Protein AF-A0A1W9IYL8-F1 (afdb_monomer_lite)

pLDDT: mean 90.84, std 8.12, range [54.75, 98.0]

Sequence (76 aa):
MVPTPPPGFDDLPVDEQIDFVQSLWDRIAATSEQVPVPEWHHDIIRERLAAYTANPGVGRSWTDVRADIARKLRER

Radius of gyration: 20.6 Å; chains: 1; bounding box: 40×21×50 Å

Structure (mmCIF, N/CA/C/O backbone):
data_AF-A0A1W9IYL8-F1
#
_entry.id   AF-A0A1W9IYL8-F1
#
loop_
_atom_site.group_PDB
_atom_site.id
_atom_site.type_symbol
_atom_site.label_atom_id
_atom_site.label_alt_id
_atom_site.label_comp_id
_atom_site.label_asym_id
_atom_site.label_entity_id
_atom_site.label_seq_id
_atom_site.pdbx_PDB_ins_code
_atom_site.Cartn_x
_atom_site.Cartn_y
_atom_site.Cartn_z
_atom_site.occupancy
_atom_site.B_iso_or_equiv
_atom_site.auth_seq_id
_atom_site.auth_comp_id
_atom_site.auth_asym_id
_atom_site.auth_atom_id
_atom_site.pdbx_PDB_model_num
ATOM 1 N N . MET A 1 1 ? -2.971 -13.516 -28.394 1.00 54.75 1 MET A N 1
ATOM 2 C CA . MET A 1 1 ? -2.108 -13.525 -27.196 1.00 54.75 1 MET A CA 1
ATOM 3 C C . MET A 1 1 ? -1.017 -12.501 -27.429 1.00 54.75 1 MET A C 1
ATOM 5 O O . MET A 1 1 ? -0.352 -12.607 -28.451 1.00 54.75 1 MET A O 1
ATOM 9 N N . VAL A 1 2 ? -0.890 -11.488 -26.571 1.00 63.66 2 VAL A N 1
ATOM 10 C CA . VAL A 1 2 ? 0.282 -10.602 -26.620 1.00 63.66 2 VAL A CA 1
ATOM 11 C C . VAL A 1 2 ? 1.470 -11.431 -26.115 1.00 63.66 2 VAL A C 1
ATOM 13 O O . VAL A 1 2 ? 1.311 -12.090 -25.083 1.00 63.66 2 VAL A O 1
ATOM 16 N N . PRO A 1 3 ? 2.605 -11.493 -26.834 1.00 70.31 3 PRO A N 1
ATOM 17 C CA . PRO A 1 3 ? 3.792 -12.158 -26.313 1.00 70.31 3 PRO A CA 1
ATOM 18 C C . PRO A 1 3 ? 4.157 -11.528 -24.967 1.00 70.31 3 PRO A C 1
ATOM 20 O O . PRO A 1 3 ? 4.171 -10.306 -24.825 1.00 70.31 3 PRO A O 1
ATOM 23 N N . THR A 1 4 ? 4.341 -12.383 -23.964 1.00 76.38 4 THR A N 1
ATOM 24 C CA . THR A 1 4 ? 4.763 -11.979 -22.625 1.00 76.38 4 THR A CA 1
ATOM 25 C C . THR A 1 4 ? 6.155 -12.567 -22.405 1.00 76.38 4 THR A C 1
ATOM 27 O O . THR A 1 4 ? 6.257 -13.797 -22.421 1.00 76.38 4 THR A O 1
ATOM 30 N N . PRO A 1 5 ? 7.197 -11.736 -22.224 1.00 81.56 5 PRO A N 1
ATOM 31 C CA . PRO A 1 5 ? 7.184 -10.266 -22.252 1.00 81.56 5 PRO A CA 1
ATOM 32 C C . PRO A 1 5 ? 7.139 -9.685 -23.689 1.00 81.56 5 PRO A C 1
ATOM 34 O O . PRO A 1 5 ? 7.297 -10.430 -24.662 1.00 81.56 5 PRO A O 1
ATOM 37 N N . PRO A 1 6 ? 6.858 -8.374 -23.861 1.00 84.94 6 PRO A N 1
ATOM 38 C CA . PRO A 1 6 ? 6.867 -7.743 -25.181 1.00 84.94 6 PRO A CA 1
ATOM 39 C C . PRO A 1 6 ? 8.253 -7.857 -25.850 1.00 84.94 6 PRO A C 1
ATOM 41 O O . PRO A 1 6 ? 9.264 -7.890 -25.146 1.00 84.94 6 PRO A O 1
ATOM 44 N N . PRO A 1 7 ? 8.331 -7.901 -27.196 1.00 88.19 7 PRO A N 1
ATOM 45 C CA . PRO A 1 7 ? 9.605 -8.017 -27.903 1.00 88.19 7 PRO A CA 1
ATOM 46 C C . PRO A 1 7 ? 10.612 -6.947 -27.466 1.00 88.19 7 PRO A C 1
ATOM 48 O O . PRO A 1 7 ? 10.248 -5.778 -27.343 1.00 88.19 7 PRO A O 1
ATOM 51 N N . GLY A 1 8 ? 11.864 -7.355 -27.255 1.00 87.94 8 GLY A N 1
ATOM 52 C CA . GLY A 1 8 ? 12.953 -6.478 -26.817 1.00 87.94 8 GLY A CA 1
ATOM 53 C C . GLY A 1 8 ? 13.023 -6.234 -25.307 1.00 87.94 8 GLY A C 1
ATOM 54 O O . GLY A 1 8 ? 13.992 -5.641 -24.858 1.00 87.94 8 GLY A O 1
ATOM 55 N N . PHE A 1 9 ? 12.049 -6.695 -24.510 1.00 93.06 9 PHE A N 1
ATOM 56 C CA . PHE A 1 9 ? 12.096 -6.552 -23.049 1.00 93.06 9 PHE A CA 1
ATOM 57 C C . PHE A 1 9 ? 13.236 -7.361 -22.417 1.00 93.06 9 PHE A C 1
ATOM 59 O O . PHE A 1 9 ? 13.962 -6.838 -21.579 1.00 93.06 9 PHE A O 1
ATOM 66 N N . ASP A 1 10 ? 13.424 -8.611 -22.849 1.00 94.44 10 ASP A N 1
ATOM 67 C CA . ASP A 1 10 ? 14.471 -9.494 -22.310 1.00 94.44 10 ASP A CA 1
ATOM 68 C C . ASP A 1 10 ? 15.893 -9.064 -22.718 1.00 94.44 10 ASP A C 1
ATOM 70 O O . ASP A 1 10 ? 16.865 -9.502 -22.104 1.00 94.44 10 ASP A O 1
ATOM 74 N N . ASP A 1 11 ? 16.018 -8.191 -23.724 1.00 95.94 11 ASP A N 1
ATOM 75 C CA . ASP A 1 11 ? 17.295 -7.622 -24.169 1.00 95.94 11 ASP A CA 1
ATOM 76 C C . ASP A 1 11 ? 17.720 -6.402 -23.326 1.00 95.94 11 ASP A C 1
ATOM 78 O O . ASP A 1 11 ? 18.865 -5.953 -23.423 1.00 95.94 11 ASP A O 1
ATOM 82 N N . LEU A 1 12 ? 16.816 -5.855 -22.500 1.00 95.75 12 LEU A N 1
ATOM 83 C CA . LEU A 1 12 ? 17.105 -4.722 -21.623 1.00 95.75 12 LEU A CA 1
ATOM 84 C C . LEU A 1 12 ? 17.953 -5.157 -20.414 1.00 95.75 12 LEU A C 1
ATOM 86 O O . LEU A 1 12 ? 17.713 -6.231 -19.847 1.00 95.75 12 LEU A O 1
ATOM 90 N N . PRO A 1 13 ? 18.882 -4.308 -19.941 1.00 97.75 13 PRO A N 1
ATOM 91 C CA . PRO A 1 13 ? 19.452 -4.417 -18.602 1.00 97.75 13 PRO A CA 1
ATOM 92 C C . PRO A 1 13 ? 18.367 -4.512 -17.516 1.00 97.75 13 PRO A C 1
ATOM 94 O O . PRO A 1 13 ? 17.270 -3.978 -17.663 1.00 97.75 13 PRO A O 1
ATOM 97 N N . VAL A 1 14 ? 18.658 -5.193 -16.405 1.00 96.56 14 VAL A N 1
ATOM 98 C CA . VAL A 1 14 ? 17.663 -5.460 -15.343 1.00 96.56 14 VAL A CA 1
ATOM 99 C C . VAL A 1 14 ? 17.097 -4.174 -14.731 1.00 96.56 14 VAL A C 1
ATOM 101 O O . VAL A 1 14 ? 15.914 -4.119 -14.407 1.00 96.56 14 VAL A O 1
ATOM 104 N N . ASP A 1 15 ? 17.918 -3.142 -14.573 1.00 97.12 15 ASP A N 1
ATOM 105 C CA . ASP A 1 15 ? 17.493 -1.813 -14.131 1.00 97.12 15 ASP A CA 1
ATOM 106 C C . ASP A 1 15 ? 16.501 -1.175 -15.113 1.00 97.12 15 ASP A C 1
ATOM 108 O O . ASP A 1 15 ? 15.434 -0.729 -14.696 1.00 97.12 15 ASP A O 1
ATOM 112 N N . GLU A 1 16 ? 16.771 -1.246 -16.417 1.00 97.19 16 GLU A N 1
ATOM 113 C CA . GLU A 1 16 ? 15.846 -0.758 -17.446 1.00 97.19 16 GLU A CA 1
ATOM 114 C C . GLU A 1 16 ? 14.547 -1.583 -17.514 1.00 97.19 16 GLU A C 1
ATOM 116 O O . GLU A 1 16 ? 13.470 -1.025 -17.732 1.00 97.19 16 GLU A O 1
ATOM 121 N N . GLN A 1 17 ? 14.601 -2.898 -17.271 1.00 96.50 17 GLN A N 1
ATOM 122 C CA . GLN A 1 17 ? 13.398 -3.733 -17.143 1.00 96.50 17 GLN A CA 1
ATOM 123 C C . GLN A 1 17 ? 12.530 -3.293 -15.959 1.00 96.50 17 GLN A C 1
ATOM 125 O O . GLN A 1 17 ? 11.303 -3.218 -16.080 1.00 96.50 17 GLN A O 1
ATOM 130 N N . ILE A 1 18 ? 13.153 -2.997 -14.814 1.00 96.44 18 ILE A N 1
ATOM 131 C CA . ILE A 1 18 ? 12.459 -2.506 -13.618 1.00 96.44 18 ILE A CA 1
ATOM 132 C C . ILE A 1 18 ? 11.804 -1.153 -13.910 1.00 96.44 18 ILE A C 1
ATOM 134 O O . ILE A 1 18 ? 10.610 -0.994 -13.646 1.00 96.44 18 ILE A O 1
ATOM 138 N N . ASP A 1 19 ? 12.540 -0.216 -14.506 1.00 96.81 19 ASP A N 1
ATOM 139 C CA . ASP A 1 19 ? 12.026 1.112 -14.861 1.00 96.81 19 ASP A CA 1
ATOM 140 C C . ASP A 1 19 ? 10.883 1.031 -15.879 1.00 96.81 19 ASP A C 1
ATOM 142 O O . ASP A 1 19 ? 9.890 1.764 -15.787 1.00 96.81 19 ASP A O 1
ATOM 146 N N . PHE A 1 20 ? 10.972 0.098 -16.828 1.00 94.56 20 PHE A N 1
ATOM 147 C CA . PHE A 1 20 ? 9.913 -0.166 -17.793 1.00 94.56 20 PHE A CA 1
ATOM 148 C C . PHE A 1 20 ? 8.636 -0.669 -17.108 1.00 94.56 20 PHE A C 1
ATOM 150 O O . PHE A 1 20 ? 7.543 -0.154 -17.366 1.00 94.56 20 PHE A O 1
ATOM 157 N N . VAL A 1 21 ? 8.760 -1.650 -16.207 1.00 95.19 21 VAL A N 1
ATOM 158 C CA . VAL A 1 21 ? 7.626 -2.171 -15.429 1.00 95.19 21 VAL A CA 1
ATOM 159 C C . VAL A 1 21 ? 7.023 -1.074 -14.553 1.00 95.19 21 VAL A C 1
ATOM 161 O O . VAL A 1 21 ? 5.800 -0.936 -14.524 1.00 95.19 21 VAL A O 1
ATOM 164 N N . GLN A 1 22 ? 7.852 -0.258 -13.896 1.00 96.25 22 GLN A N 1
ATOM 165 C CA . GLN A 1 22 ? 7.394 0.868 -13.082 1.00 96.25 22 GLN A CA 1
ATOM 166 C C . GLN A 1 22 ? 6.631 1.897 -13.922 1.00 96.25 22 GLN A C 1
ATOM 168 O O . GLN A 1 22 ? 5.534 2.299 -13.547 1.00 96.25 22 GLN A O 1
ATOM 173 N N . SER A 1 23 ? 7.149 2.263 -15.094 1.00 95.69 23 SER A N 1
ATOM 174 C CA . SER A 1 23 ? 6.495 3.216 -15.998 1.00 95.69 23 SER A CA 1
ATOM 175 C C . SER A 1 23 ? 5.132 2.710 -16.482 1.00 95.69 23 SER A C 1
ATOM 177 O O . SER A 1 23 ? 4.163 3.470 -16.585 1.00 95.69 23 SER A O 1
ATOM 179 N N . LEU A 1 24 ? 5.030 1.407 -16.767 1.00 93.44 24 LEU A N 1
ATOM 180 C CA . LEU A 1 24 ? 3.757 0.779 -17.108 1.00 93.44 24 LEU A CA 1
ATOM 181 C C . LEU A 1 24 ? 2.800 0.788 -15.911 1.00 93.44 24 LEU A C 1
ATOM 183 O O . LEU A 1 24 ? 1.614 1.084 -16.075 1.00 93.44 24 LEU A O 1
ATOM 187 N N . TRP A 1 25 ? 3.310 0.490 -14.719 1.00 94.06 25 TRP A N 1
ATOM 188 C CA . TRP A 1 25 ? 2.528 0.517 -13.492 1.00 94.06 25 TRP A CA 1
ATOM 189 C C . TRP A 1 25 ? 1.987 1.915 -13.186 1.00 94.06 25 TRP A C 1
ATOM 191 O O . TRP A 1 25 ? 0.792 2.050 -12.932 1.00 94.06 25 TRP A O 1
ATOM 201 N N . ASP A 1 26 ? 2.808 2.958 -13.306 1.00 95.69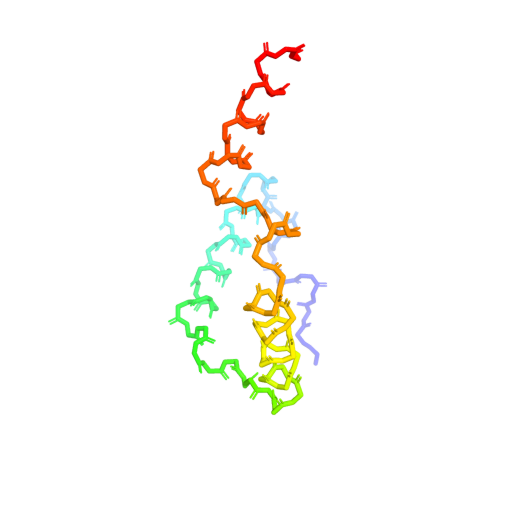 26 ASP A N 1
ATOM 202 C CA . ASP A 1 26 ? 2.396 4.351 -13.107 1.00 95.69 26 ASP A CA 1
ATOM 203 C C . ASP A 1 26 ? 1.272 4.742 -14.070 1.00 95.69 26 ASP A C 1
ATOM 205 O O . ASP A 1 26 ? 0.282 5.365 -13.678 1.00 95.69 26 ASP A O 1
ATOM 209 N N . ARG A 1 27 ? 1.369 4.303 -15.330 1.00 93.44 27 ARG A N 1
ATOM 210 C CA . ARG A 1 27 ? 0.317 4.519 -16.328 1.00 93.44 27 ARG A CA 1
ATOM 211 C C . ARG A 1 27 ? -0.993 3.818 -15.965 1.00 93.44 27 ARG A C 1
ATOM 213 O O . ARG A 1 27 ? -2.054 4.400 -16.174 1.00 93.44 27 ARG A O 1
ATOM 220 N N . ILE A 1 28 ? -0.942 2.586 -15.460 1.00 91.31 28 ILE A N 1
ATOM 221 C CA . ILE A 1 28 ? -2.137 1.848 -15.015 1.00 91.31 28 ILE A CA 1
ATOM 222 C C . ILE A 1 28 ? -2.742 2.527 -13.778 1.00 91.31 28 ILE A C 1
ATOM 224 O O . ILE A 1 28 ? -3.954 2.749 -13.709 1.00 91.31 28 ILE A O 1
ATOM 228 N N . ALA A 1 29 ? -1.896 2.897 -12.815 1.00 93.06 29 ALA A N 1
ATOM 229 C CA . ALA A 1 29 ? -2.293 3.527 -11.562 1.00 93.06 29 ALA A CA 1
ATOM 230 C C . ALA A 1 29 ? -2.912 4.922 -11.762 1.00 93.06 29 ALA A C 1
ATOM 232 O O . ALA A 1 29 ? -3.793 5.310 -10.990 1.00 93.06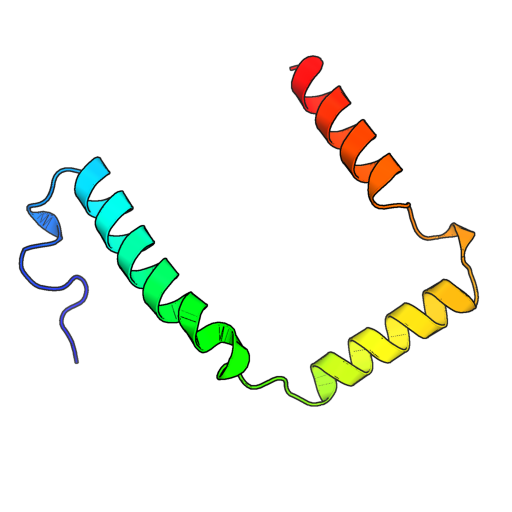 29 ALA A O 1
ATOM 233 N N . ALA A 1 30 ? -2.529 5.638 -12.827 1.00 93.88 30 ALA A N 1
ATOM 234 C CA . ALA A 1 30 ? -3.133 6.916 -13.215 1.00 93.88 30 ALA A CA 1
ATOM 235 C C . ALA A 1 30 ? -4.648 6.821 -13.478 1.00 93.88 30 ALA A C 1
ATOM 237 O O . ALA A 1 30 ? -5.345 7.827 -13.408 1.00 93.88 30 ALA A O 1
ATOM 238 N N . THR A 1 31 ? -5.166 5.621 -13.750 1.00 91.81 31 THR A N 1
ATOM 239 C CA . THR A 1 31 ? -6.599 5.346 -13.930 1.00 91.81 31 THR A CA 1
ATOM 240 C C . THR A 1 31 ? -7.143 4.391 -12.868 1.00 91.81 31 THR A C 1
ATOM 242 O O . THR A 1 31 ? -8.051 3.607 -13.137 1.00 91.81 31 THR A O 1
ATOM 245 N N . SER A 1 32 ? -6.582 4.421 -11.657 1.00 87.31 32 SER A N 1
ATOM 246 C CA . SER A 1 32 ? -6.946 3.506 -10.560 1.00 87.31 32 SER A CA 1
ATOM 247 C C . SER A 1 32 ? -8.434 3.528 -10.199 1.00 87.31 32 SER A C 1
ATOM 249 O O . SER A 1 32 ? -8.989 2.507 -9.809 1.00 87.31 32 SER A O 1
ATOM 251 N N . GLU A 1 33 ? -9.108 4.651 -10.410 1.00 87.56 33 GLU A N 1
ATOM 252 C CA . GLU A 1 33 ? -10.552 4.816 -10.217 1.00 87.56 33 GLU A CA 1
ATOM 253 C C . GLU A 1 33 ? -11.428 4.039 -11.217 1.00 87.56 33 GLU A C 1
ATOM 255 O O . GLU A 1 33 ? -12.619 3.858 -10.980 1.00 87.56 33 GLU A O 1
ATOM 260 N N . GLN A 1 34 ? -10.848 3.504 -12.298 1.00 91.19 34 GLN A N 1
ATOM 261 C CA . GLN A 1 34 ? -11.536 2.564 -13.193 1.00 91.19 34 GLN A CA 1
ATOM 262 C C . GLN A 1 34 ? -11.596 1.142 -12.626 1.00 91.19 34 GLN A C 1
ATOM 264 O O . GLN A 1 34 ? -12.348 0.313 -13.143 1.00 91.19 34 GLN A O 1
ATOM 269 N N . VAL A 1 35 ? -10.808 0.832 -11.590 1.00 89.38 35 VAL A N 1
ATOM 270 C CA . VAL A 1 35 ? -10.878 -0.470 -10.926 1.00 89.38 35 VAL A CA 1
ATOM 271 C C . VAL A 1 35 ? -12.216 -0.543 -10.188 1.00 89.38 35 VAL A C 1
ATOM 273 O O . VAL A 1 35 ? -12.442 0.239 -9.261 1.00 89.38 35 VAL A O 1
ATOM 276 N N . PRO A 1 36 ? -13.124 -1.458 -10.573 1.00 91.31 36 PRO A N 1
ATOM 277 C CA . PRO A 1 36 ? -14.415 -1.556 -9.918 1.00 91.31 36 PRO A CA 1
ATOM 278 C C . PRO A 1 36 ? -14.214 -1.936 -8.454 1.00 91.31 36 PRO A C 1
ATOM 280 O O . PRO A 1 36 ? -13.379 -2.783 -8.129 1.00 91.31 36 PRO A O 1
ATOM 283 N N . VAL A 1 37 ? -15.015 -1.336 -7.577 1.00 92.25 37 VAL A N 1
ATOM 284 C CA . VAL A 1 37 ? -15.095 -1.709 -6.165 1.00 92.25 37 VAL A CA 1
ATOM 285 C C . VAL A 1 37 ? -16.382 -2.512 -5.987 1.00 92.25 37 VAL 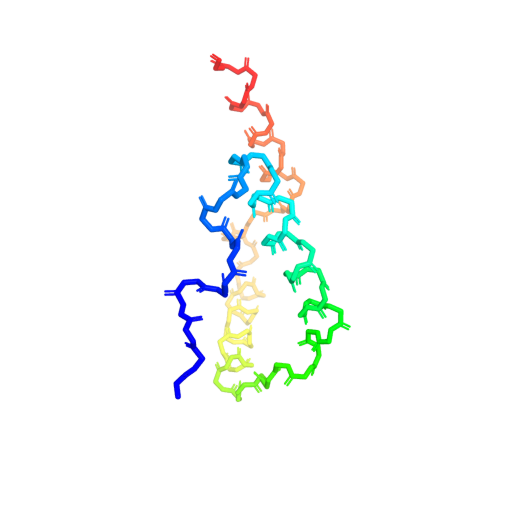A C 1
ATOM 287 O O . VAL A 1 37 ? -17.464 -1.927 -5.978 1.00 92.25 37 VAL A O 1
ATOM 290 N N . PRO A 1 38 ? -16.314 -3.855 -5.917 1.00 95.94 38 PRO A N 1
ATOM 291 C CA . PRO A 1 38 ? -17.498 -4.667 -5.679 1.00 95.94 38 PRO A CA 1
ATOM 292 C C . PRO A 1 38 ? -18.124 -4.341 -4.320 1.00 95.94 38 PRO A C 1
ATOM 294 O O . PRO A 1 38 ? -17.408 -4.046 -3.364 1.00 95.94 38 PRO A O 1
ATOM 297 N N . GLU A 1 39 ? -19.444 -4.486 -4.198 1.00 96.94 39 GLU A N 1
ATOM 298 C CA . GLU A 1 39 ? -20.161 -4.155 -2.954 1.00 96.94 39 GLU A CA 1
ATOM 299 C C . GLU A 1 39 ? -19.621 -4.911 -1.730 1.00 96.94 39 GLU A C 1
ATOM 301 O O . GLU A 1 39 ? -19.513 -4.347 -0.647 1.00 96.94 39 GLU A O 1
ATOM 306 N N . TRP A 1 40 ? -19.155 -6.150 -1.905 1.00 97.00 40 TRP A N 1
ATOM 307 C CA . TRP A 1 40 ? -18.592 -6.921 -0.796 1.00 97.00 40 TRP A CA 1
ATOM 308 C C . TRP A 1 40 ? -17.319 -6.286 -0.198 1.00 97.00 40 TRP A C 1
ATOM 310 O O . TRP A 1 40 ? -17.037 -6.483 0.984 1.00 97.00 40 TRP A O 1
ATOM 320 N N . HIS A 1 41 ? -16.559 -5.480 -0.959 1.00 96.31 41 HIS A N 1
ATOM 321 C CA . HIS A 1 41 ? -15.472 -4.669 -0.389 1.00 96.31 41 HIS A CA 1
ATOM 322 C C . HIS A 1 41 ? -16.036 -3.629 0.590 1.00 96.31 41 HIS A C 1
ATOM 324 O O . HIS A 1 41 ? -15.494 -3.446 1.682 1.00 96.31 41 HIS A O 1
ATOM 330 N N . HIS A 1 42 ? -17.128 -2.958 0.211 1.00 95.69 42 HIS A N 1
ATOM 331 C CA . HIS A 1 42 ? -17.802 -1.973 1.053 1.00 95.69 42 HIS A CA 1
ATOM 332 C C . HIS A 1 42 ? -18.397 -2.614 2.307 1.00 95.69 42 HIS A C 1
ATOM 334 O O . HIS A 1 42 ? -18.273 -2.037 3.388 1.00 95.69 42 HIS A O 1
ATOM 340 N N . ASP A 1 43 ? -18.982 -3.808 2.189 1.00 98.00 43 ASP A N 1
ATOM 341 C CA . ASP A 1 43 ? -19.487 -4.577 3.331 1.00 98.00 43 ASP A CA 1
ATOM 342 C C . ASP A 1 43 ? -18.389 -4.835 4.370 1.00 98.00 43 ASP A C 1
ATOM 344 O O . ASP A 1 43 ? -18.566 -4.511 5.544 1.00 98.00 43 ASP A O 1
ATOM 348 N N . ILE A 1 44 ? -17.219 -5.321 3.938 1.00 97.25 44 ILE A N 1
ATOM 349 C CA . ILE A 1 44 ? -16.082 -5.574 4.837 1.00 97.25 44 ILE A CA 1
ATOM 350 C C . ILE A 1 44 ? -15.612 -4.283 5.513 1.00 97.25 44 ILE A C 1
ATOM 352 O O . ILE A 1 44 ? -15.293 -4.281 6.704 1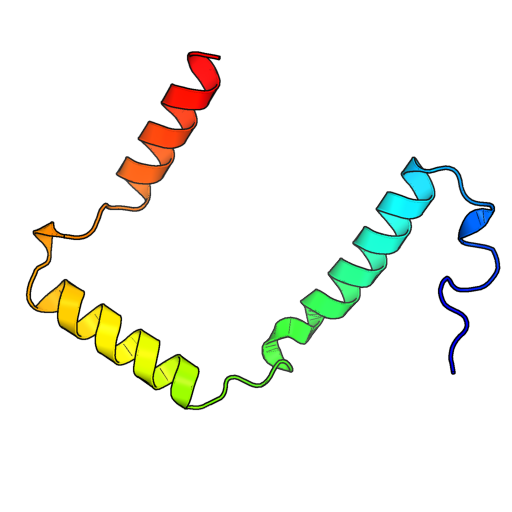.00 97.25 44 ILE A O 1
ATOM 356 N N . ILE A 1 45 ? -15.546 -3.173 4.771 1.00 95.56 45 ILE A N 1
ATOM 357 C CA . ILE A 1 45 ? -15.148 -1.877 5.337 1.00 95.56 45 ILE A CA 1
ATOM 358 C C . ILE A 1 45 ? -16.153 -1.442 6.408 1.00 95.56 45 ILE A C 1
ATOM 360 O O . ILE A 1 45 ? -15.743 -1.058 7.504 1.00 95.56 45 ILE A O 1
ATOM 364 N N . ARG A 1 46 ? -17.458 -1.543 6.124 1.00 96.56 46 ARG A N 1
ATOM 365 C CA . ARG A 1 46 ? -18.526 -1.210 7.076 1.00 96.56 46 ARG A CA 1
ATOM 366 C C . ARG A 1 46 ? -18.455 -2.080 8.330 1.00 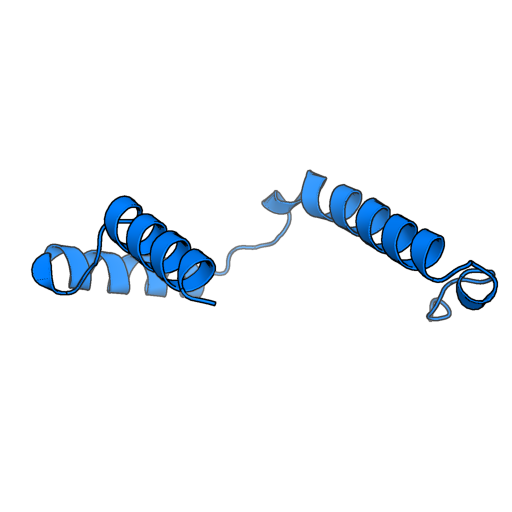96.56 46 ARG A C 1
ATOM 368 O O . ARG A 1 46 ? -18.495 -1.539 9.433 1.00 96.56 46 ARG A O 1
ATOM 375 N N . GLU A 1 47 ? -18.290 -3.391 8.172 1.00 95.69 47 GLU A N 1
ATOM 376 C CA . GLU A 1 47 ? -18.149 -4.344 9.278 1.00 95.69 47 GLU A CA 1
ATOM 377 C C . GLU A 1 47 ? -16.956 -3.988 10.176 1.00 95.69 47 GLU A C 1
ATOM 379 O O . GLU A 1 47 ? -17.099 -3.840 11.392 1.00 95.69 47 GLU A O 1
ATOM 384 N N . ARG A 1 48 ? -15.775 -3.786 9.580 1.00 92.94 48 ARG A N 1
ATOM 385 C CA . ARG A 1 48 ? -14.545 -3.487 10.328 1.00 92.94 48 ARG A CA 1
ATOM 386 C C . ARG A 1 48 ? -14.601 -2.136 11.029 1.00 92.94 48 ARG A C 1
ATOM 388 O O . ARG A 1 48 ? -14.114 -2.018 12.153 1.00 92.94 48 ARG A O 1
ATOM 395 N N . LEU A 1 49 ? -15.199 -1.128 10.395 1.00 92.12 49 LEU A N 1
ATOM 396 C CA . LEU A 1 49 ? -15.404 0.176 11.022 1.00 92.12 49 LEU A CA 1
ATOM 397 C C . LEU A 1 49 ? -16.374 0.078 12.200 1.00 92.12 49 LEU A C 1
ATOM 399 O O . LEU A 1 49 ? -16.071 0.614 13.261 1.00 92.12 49 LEU A O 1
ATOM 403 N N . ALA A 1 50 ? -17.484 -0.652 12.057 1.00 93.94 50 ALA A N 1
ATOM 404 C CA . ALA A 1 50 ? -18.431 -0.864 13.149 1.00 93.94 50 ALA A CA 1
ATOM 405 C C . ALA A 1 50 ? -17.780 -1.593 14.337 1.00 93.94 50 ALA A C 1
ATOM 407 O O . ALA A 1 50 ? -17.951 -1.174 15.482 1.00 93.94 50 ALA A O 1
ATOM 408 N N . ALA A 1 51 ? -16.975 -2.628 14.071 1.00 91.31 51 ALA A N 1
ATOM 409 C CA . ALA A 1 51 ? -16.215 -3.334 15.100 1.00 91.31 51 ALA A CA 1
ATOM 410 C C . ALA A 1 51 ? -15.221 -2.408 15.825 1.00 91.31 51 ALA A C 1
ATOM 412 O O . ALA A 1 51 ? -15.131 -2.441 17.053 1.00 91.31 51 ALA A O 1
ATOM 413 N N . TYR A 1 52 ? -14.519 -1.542 15.088 1.00 89.00 52 TYR A N 1
ATOM 414 C CA . TYR A 1 52 ? -13.615 -0.553 15.676 1.00 89.00 52 TYR A CA 1
ATOM 415 C C . TYR A 1 52 ? -14.360 0.515 16.490 1.00 89.00 52 TYR A C 1
ATOM 417 O O . TYR A 1 52 ? -13.923 0.871 17.577 1.00 89.00 52 TYR A O 1
ATOM 425 N N . THR A 1 53 ? -15.508 1.010 16.020 1.00 89.06 53 THR A N 1
ATOM 426 C CA . THR A 1 53 ? -16.328 1.962 16.786 1.00 89.06 53 THR A CA 1
ATOM 427 C C . THR A 1 53 ? -16.863 1.339 18.076 1.00 89.06 53 THR A C 1
ATOM 429 O O . THR A 1 53 ? -16.863 1.999 19.113 1.00 89.06 53 THR A O 1
ATOM 432 N N . ALA A 1 54 ? -17.280 0.071 18.033 1.00 93.12 54 ALA A N 1
ATOM 433 C CA . ALA A 1 54 ? -17.746 -0.662 19.208 1.00 93.12 54 ALA A CA 1
ATOM 434 C C . ALA A 1 54 ? -16.616 -0.968 20.206 1.00 93.12 54 ALA A C 1
ATOM 436 O O . ALA A 1 54 ? -16.866 -1.073 21.406 1.00 93.12 54 ALA A O 1
ATOM 437 N N . ASN A 1 55 ? -15.375 -1.098 19.729 1.00 90.88 55 ASN A N 1
ATOM 438 C CA . ASN A 1 55 ? -14.206 -1.309 20.572 1.00 90.88 55 ASN A CA 1
ATOM 439 C C . ASN A 1 55 ? -12.987 -0.521 20.045 1.00 90.88 55 ASN A C 1
ATOM 441 O O . ASN A 1 55 ? -12.140 -1.066 19.333 1.00 90.88 55 ASN A O 1
ATOM 445 N N . PRO A 1 56 ? -12.854 0.768 20.405 1.00 80.81 56 PRO A N 1
ATOM 446 C CA . PRO A 1 56 ? -11.769 1.608 19.891 1.00 80.81 56 PRO A CA 1
ATOM 447 C C . PRO A 1 56 ? -10.371 1.148 20.329 1.00 80.81 56 PRO A C 1
ATOM 449 O O . PRO A 1 56 ? -9.378 1.471 19.682 1.00 80.81 56 PRO A O 1
ATOM 452 N N . GLY A 1 57 ? -10.279 0.374 21.416 1.00 81.88 57 GLY A N 1
ATOM 453 C CA . GLY A 1 57 ? -9.013 -0.095 21.984 1.00 81.88 57 GLY A CA 1
ATOM 454 C C . GLY A 1 57 ? -8.341 -1.240 21.220 1.00 81.88 57 GLY A C 1
ATOM 455 O O . GLY A 1 57 ? -7.190 -1.554 21.512 1.00 81.88 57 GLY A O 1
ATOM 456 N N . VAL A 1 58 ? -9.020 -1.872 20.252 1.00 80.56 58 VAL A N 1
ATOM 457 C CA . VAL A 1 58 ? -8.443 -2.985 19.463 1.00 80.56 58 VAL A CA 1
ATOM 458 C C . VAL A 1 58 ? -7.590 -2.485 18.291 1.00 80.56 58 VAL A C 1
ATOM 460 O O . VAL A 1 58 ? -6.800 -3.242 17.729 1.00 80.56 58 VAL A O 1
ATOM 463 N N . GLY A 1 59 ? -7.744 -1.214 17.905 1.00 81.56 59 GLY A N 1
ATOM 464 C CA . GLY A 1 59 ? -6.958 -0.587 16.846 1.00 81.56 59 GLY A CA 1
ATOM 465 C C . GLY A 1 59 ? -5.699 0.103 17.373 1.00 81.56 59 GLY A C 1
ATOM 466 O O . GLY A 1 59 ? -5.593 0.455 18.545 1.00 81.56 59 GLY A O 1
ATOM 467 N N . ARG A 1 60 ? -4.735 0.337 16.480 1.00 86.62 60 ARG A N 1
ATOM 468 C CA . ARG A 1 60 ? -3.577 1.205 16.737 1.00 86.62 60 ARG A CA 1
ATOM 469 C C . ARG A 1 60 ? -3.648 2.399 15.804 1.00 86.62 60 ARG A C 1
ATOM 471 O O . ARG A 1 60 ? -4.010 2.242 14.637 1.00 86.62 60 ARG A O 1
ATOM 478 N N . SER A 1 61 ? -3.271 3.577 16.293 1.00 88.38 61 SER A N 1
ATOM 479 C CA . SER A 1 61 ? -3.176 4.740 15.417 1.00 88.38 61 SER A CA 1
ATOM 480 C C . SER A 1 61 ? -2.074 4.523 14.375 1.00 88.38 61 SER A C 1
ATOM 482 O O . SER A 1 61 ? -1.064 3.860 14.636 1.00 88.38 61 SER A O 1
ATOM 484 N N . TRP A 1 62 ? -2.239 5.112 13.189 1.00 90.25 62 TRP A N 1
ATOM 485 C CA . TRP A 1 6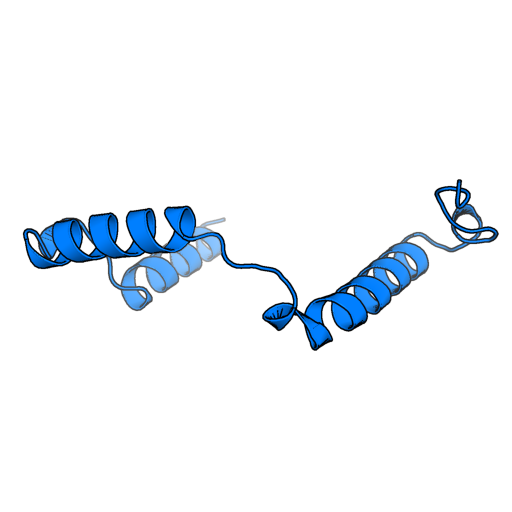2 ? -1.197 5.065 12.160 1.00 90.25 62 TRP A CA 1
ATOM 486 C C . TRP A 1 62 ? 0.134 5.638 12.667 1.00 90.25 62 TRP A C 1
ATOM 488 O O . TRP A 1 62 ? 1.198 5.101 12.361 1.00 90.25 62 TRP A O 1
ATOM 498 N N . THR A 1 63 ? 0.081 6.677 13.504 1.00 94.06 63 THR A N 1
ATOM 499 C CA . THR A 1 63 ? 1.257 7.271 14.148 1.00 94.06 63 THR A CA 1
ATOM 500 C C . THR A 1 63 ? 2.019 6.249 14.994 1.00 94.06 63 THR A C 1
ATOM 502 O O . THR A 1 63 ? 3.235 6.128 14.837 1.00 94.06 63 THR A O 1
ATOM 505 N N . ASP A 1 64 ? 1.319 5.465 15.821 1.00 93.00 64 ASP A N 1
ATOM 506 C CA . ASP A 1 64 ? 1.936 4.450 16.689 1.00 93.00 64 ASP A CA 1
ATOM 507 C C . ASP A 1 64 ? 2.530 3.293 15.884 1.00 93.00 64 ASP A C 1
ATOM 509 O O . ASP A 1 64 ? 3.603 2.779 16.209 1.00 93.00 64 ASP A O 1
ATOM 513 N N . VAL A 1 65 ? 1.835 2.868 14.825 1.00 94.12 65 VAL A N 1
ATOM 514 C CA . VAL A 1 65 ? 2.317 1.817 13.920 1.00 94.12 65 VAL A CA 1
ATOM 515 C C . VAL A 1 65 ? 3.572 2.287 13.187 1.00 94.12 65 VAL A C 1
ATOM 517 O O . VAL A 1 65 ? 4.580 1.580 13.179 1.00 94.12 65 VAL A O 1
ATOM 520 N N . ARG A 1 66 ? 3.555 3.504 12.630 1.00 95.25 66 ARG A N 1
ATOM 521 C CA . ARG A 1 66 ? 4.703 4.091 11.929 1.00 95.25 66 ARG A CA 1
ATOM 522 C C . ARG A 1 66 ? 5.910 4.243 12.852 1.00 95.25 66 ARG A C 1
ATOM 524 O O . ARG A 1 66 ? 7.027 3.929 12.446 1.00 95.25 66 ARG A O 1
ATOM 531 N N . ALA A 1 67 ? 5.697 4.704 14.085 1.00 96.06 67 ALA A N 1
ATOM 532 C CA . ALA A 1 67 ? 6.756 4.831 15.081 1.00 96.06 67 ALA A CA 1
ATOM 533 C C . ALA A 1 67 ? 7.399 3.472 15.411 1.00 96.06 67 ALA A C 1
ATOM 535 O O . ALA A 1 67 ? 8.626 3.372 15.460 1.00 96.06 67 ALA A O 1
ATOM 536 N N . ASP A 1 68 ? 6.587 2.422 15.570 1.00 95.25 68 ASP A N 1
ATOM 537 C CA . ASP A 1 68 ? 7.063 1.060 15.835 1.00 95.25 68 ASP A CA 1
ATOM 538 C C . ASP A 1 68 ? 7.866 0.477 14.662 1.00 95.25 68 ASP A C 1
ATOM 540 O O . ASP A 1 68 ? 8.950 -0.069 14.869 1.00 95.25 68 ASP A O 1
ATOM 544 N N . ILE A 1 69 ? 7.384 0.645 13.426 1.00 96.00 69 ILE A N 1
ATOM 545 C CA . ILE A 1 69 ? 8.110 0.219 12.217 1.00 96.00 69 ILE A CA 1
ATOM 546 C C . ILE A 1 69 ? 9.459 0.941 12.124 1.00 96.00 69 ILE A C 1
ATOM 548 O O . ILE A 1 69 ? 10.495 0.300 11.953 1.00 96.00 69 ILE A O 1
ATOM 552 N N . ALA A 1 70 ? 9.469 2.266 12.290 1.00 95.38 70 ALA A N 1
ATOM 553 C CA . ALA A 1 70 ? 10.693 3.057 12.216 1.00 95.38 70 ALA A CA 1
ATOM 554 C C . ALA A 1 70 ? 11.703 2.669 13.306 1.00 95.38 70 ALA A C 1
ATOM 556 O O . ALA A 1 70 ? 12.906 2.667 13.057 1.00 95.38 70 ALA A O 1
ATOM 557 N N . ARG A 1 71 ? 11.229 2.332 14.511 1.00 96.06 71 ARG A N 1
ATOM 558 C CA . ARG A 1 71 ? 12.074 1.820 15.595 1.00 96.06 71 ARG A CA 1
ATOM 559 C C . ARG A 1 71 ? 12.720 0.485 15.213 1.00 96.06 71 ARG A C 1
ATOM 561 O O . ARG A 1 71 ? 13.938 0.383 15.286 1.00 96.06 71 ARG A O 1
ATOM 568 N N . LYS A 1 72 ? 11.936 -0.482 14.725 1.00 94.88 72 LYS A N 1
ATOM 569 C CA . LYS A 1 72 ? 12.433 -1.805 14.296 1.00 94.88 72 LYS A CA 1
ATOM 570 C C . LYS A 1 72 ? 13.477 -1.726 13.182 1.00 94.88 72 LYS A C 1
ATOM 572 O O . LYS A 1 72 ? 14.399 -2.527 13.166 1.00 94.88 72 LYS A O 1
ATOM 577 N N . LEU A 1 73 ? 13.342 -0.769 12.263 1.00 94.06 73 LEU A N 1
ATOM 578 C CA . LEU A 1 73 ? 14.314 -0.561 11.186 1.00 94.06 73 LEU A CA 1
ATOM 579 C C . LEU A 1 73 ? 15.649 0.026 11.668 1.00 94.06 73 LEU A C 1
ATOM 581 O O . LEU A 1 73 ? 16.646 -0.163 10.990 1.00 94.06 73 LEU A O 1
ATOM 585 N N . ARG A 1 74 ? 15.679 0.733 12.808 1.00 90.69 74 ARG A N 1
ATOM 586 C CA . ARG A 1 74 ? 16.918 1.277 13.401 1.00 90.69 74 ARG A CA 1
ATOM 587 C C . ARG A 1 74 ? 17.668 0.277 14.276 1.00 90.69 74 ARG A C 1
ATOM 589 O O . ARG A 1 74 ? 18.856 0.447 14.505 1.00 90.69 74 ARG A O 1
ATOM 596 N N . GLU A 1 75 ? 16.960 -0.710 14.813 1.00 85.19 75 GLU A N 1
ATOM 597 C CA . GLU A 1 75 ? 17.517 -1.779 15.656 1.00 85.19 75 GLU A CA 1
ATOM 598 C C . GLU A 1 75 ? 18.124 -2.927 14.822 1.00 85.19 75 GLU A C 1
ATOM 600 O O . GLU A 1 75 ? 18.544 -3.937 15.384 1.00 85.19 75 GLU A O 1
ATOM 605 N N . ARG A 1 76 ? 18.136 -2.786 13.494 1.00 64.00 76 ARG A N 1
ATOM 606 C CA . ARG A 1 76 ? 18.534 -3.794 12.513 1.00 64.00 76 ARG A CA 1
ATOM 607 C C . ARG A 1 76 ? 19.800 -3.363 11.786 1.00 64.00 76 ARG A C 1
ATOM 609 O O . ARG A 1 76 ? 20.605 -4.266 11.482 1.00 64.00 76 ARG A O 1
#

Foldseek 3Di:
DQPVVHPCLVVDDPVVNVVVVVVVVVVVVVVVVPPDDDVVNVVVVVVVVVVCVVPVPVDDDPVVVVVVVVVVVVVD

Secondary structure (DSSP, 8-state):
---SSPTTSTTS-HHHHHHHHHHHHHHHHTTGGGS---HHHHHHHHHHHHHHHH-GGGS--HHHHHHHHHHHHH--